Protein AF-A0A821CLG5-F1 (afdb_monomer_lite)

Foldseek 3Di:
DDDDPDPPPPPPDPPDDDDQCDDLCPPHNRPDDDDPPDPDDDDDDAAADPDPPHGDNARPSVRD

Structure (mmCIF, N/CA/C/O backbone):
data_AF-A0A821CLG5-F1
#
_entry.id   AF-A0A821CLG5-F1
#
loop_
_atom_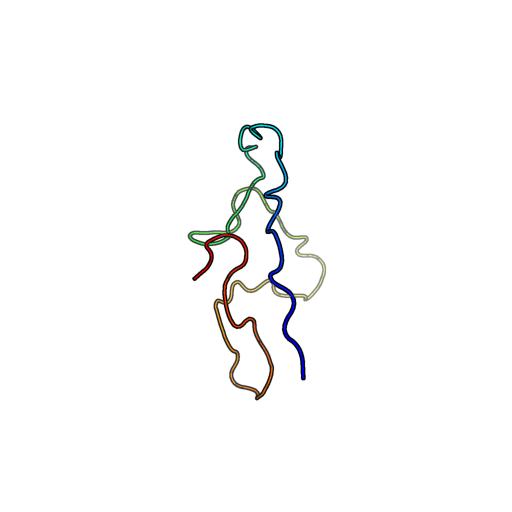site.group_PDB
_atom_site.id
_atom_site.type_symbol
_atom_site.label_atom_id
_atom_site.label_alt_id
_atom_site.label_comp_id
_atom_site.label_asym_id
_atom_site.label_entity_id
_atom_site.label_seq_id
_atom_site.pdbx_PDB_ins_code
_atom_site.Cartn_x
_atom_site.Cartn_y
_atom_site.Cartn_z
_atom_site.occupancy
_atom_site.B_iso_or_equiv
_atom_site.auth_seq_id
_atom_site.auth_comp_id
_atom_site.auth_asym_id
_atom_site.auth_atom_id
_atom_site.pdbx_PDB_model_num
ATOM 1 N N . MET A 1 1 ? -6.324 7.192 41.469 1.00 52.28 1 MET A N 1
ATOM 2 C CA . MET A 1 1 ? -5.826 7.758 40.198 1.00 52.28 1 MET A CA 1
ATOM 3 C C . MET A 1 1 ? -6.988 8.532 39.589 1.00 52.28 1 MET A C 1
ATOM 5 O O . MET A 1 1 ? -8.010 7.916 39.326 1.00 52.28 1 MET A O 1
ATOM 9 N N . LEU A 1 2 ? -6.911 9.861 39.519 1.00 42.03 2 LEU A N 1
ATOM 10 C CA . LEU A 1 2 ? -8.003 10.722 39.043 1.00 42.03 2 LEU A CA 1
ATOM 11 C C . LEU A 1 2 ? -7.933 10.790 37.504 1.00 42.03 2 LEU A C 1
ATOM 13 O O . LEU A 1 2 ? -6.907 11.224 36.987 1.00 42.03 2 LEU A O 1
ATOM 17 N N . THR A 1 3 ? -8.961 10.349 36.773 1.00 48.62 3 THR A N 1
ATOM 18 C CA . THR A 1 3 ? -8.976 10.435 35.299 1.00 48.62 3 THR A CA 1
ATOM 19 C C . THR A 1 3 ? -9.682 11.718 34.875 1.00 48.62 3 THR A C 1
ATOM 21 O O . THR A 1 3 ? -10.894 11.853 35.024 1.00 48.62 3 THR A O 1
ATOM 24 N N . THR A 1 4 ? -8.916 12.681 34.372 1.00 58.56 4 THR A N 1
ATOM 25 C CA . THR A 1 4 ? -9.428 13.912 33.761 1.00 58.56 4 THR A CA 1
ATOM 26 C C . THR A 1 4 ? -10.214 13.564 32.488 1.00 58.56 4 THR A C 1
ATOM 28 O O . THR A 1 4 ? -9.718 12.763 31.690 1.00 58.56 4 THR A O 1
ATOM 31 N N . PRO A 1 5 ? -11.404 14.141 32.236 1.00 53.78 5 PRO A N 1
ATOM 32 C CA . PRO A 1 5 ? -12.059 13.997 30.940 1.00 53.78 5 PRO A CA 1
ATOM 33 C C . PRO A 1 5 ? -11.212 14.716 29.885 1.00 53.78 5 PRO A C 1
ATOM 35 O O . PRO A 1 5 ? -11.071 15.937 29.919 1.00 53.78 5 PRO A O 1
ATOM 38 N N . GLN A 1 6 ? -10.609 13.964 28.963 1.00 51.34 6 GLN A N 1
ATOM 39 C CA . GLN A 1 6 ? -9.940 14.562 27.813 1.00 51.34 6 GLN A CA 1
ATOM 40 C C . GLN A 1 6 ? -11.003 15.083 26.847 1.00 51.34 6 GLN A C 1
ATOM 42 O O . GLN A 1 6 ? -11.732 14.314 26.221 1.00 51.34 6 GLN A O 1
ATOM 47 N N .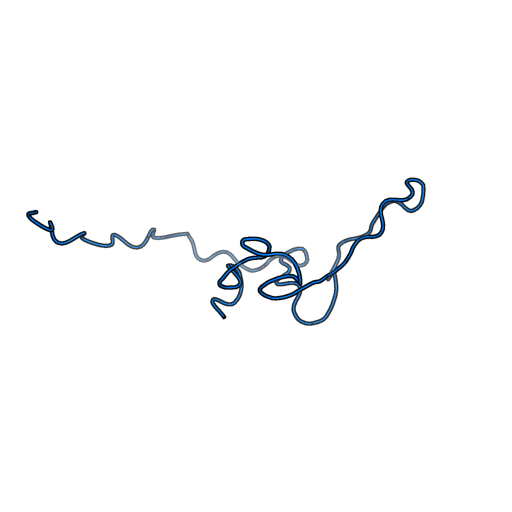 THR A 1 7 ? -11.099 16.403 26.726 1.00 49.03 7 THR A N 1
ATOM 48 C CA . THR A 1 7 ? -11.840 17.057 25.651 1.00 49.03 7 THR A CA 1
ATOM 49 C C . THR A 1 7 ? -11.087 16.785 24.350 1.00 49.03 7 THR A C 1
ATOM 51 O O . THR A 1 7 ? -10.065 17.407 24.074 1.00 49.03 7 THR A O 1
ATOM 54 N N . VAL A 1 8 ? -11.560 15.819 23.560 1.00 61.06 8 VAL A N 1
ATOM 55 C CA . VAL A 1 8 ? -11.021 15.535 22.224 1.00 61.06 8 VAL A CA 1
ATOM 56 C C . VAL A 1 8 ? -11.390 16.704 21.311 1.00 61.06 8 VAL A C 1
ATOM 58 O O . VAL A 1 8 ? -12.435 16.713 20.662 1.00 61.06 8 VAL A O 1
ATOM 61 N N . THR A 1 9 ? -10.548 17.735 21.269 1.00 45.56 9 THR A N 1
ATOM 62 C CA . THR A 1 9 ? -10.585 18.723 20.191 1.00 45.56 9 THR A CA 1
ATOM 63 C C . THR A 1 9 ? -10.129 18.023 18.920 1.00 45.56 9 THR A C 1
ATOM 65 O O . THR A 1 9 ? -8.933 17.843 18.696 1.00 45.56 9 THR A O 1
ATOM 68 N N . ARG A 1 10 ? -11.094 17.582 18.106 1.00 59.69 10 ARG A N 1
ATOM 69 C CA . ARG A 1 10 ? -10.840 17.078 16.755 1.00 59.69 10 ARG A CA 1
ATOM 70 C C . ARG A 1 10 ? -10.076 18.170 15.995 1.00 59.69 10 ARG A C 1
ATOM 72 O O . ARG A 1 10 ? -10.623 19.269 15.880 1.00 59.69 10 ARG A O 1
ATOM 79 N N . PRO A 1 11 ? -8.850 17.924 15.501 1.00 61.00 11 PRO A N 1
ATOM 80 C CA . PRO A 1 11 ? -8.194 18.891 14.639 1.00 61.00 11 PRO A CA 1
ATOM 81 C C . PRO A 1 11 ? -9.123 19.146 13.450 1.00 61.00 11 PRO A C 1
ATOM 83 O O . PRO A 1 11 ? -9.545 18.215 12.763 1.00 61.00 11 PRO A O 1
ATOM 86 N N . THR A 1 12 ? -9.510 20.403 13.238 1.00 51.97 12 THR A N 1
ATOM 87 C CA . THR A 1 12 ? -10.131 20.841 11.987 1.00 51.97 12 THR A CA 1
ATOM 88 C C . THR A 1 12 ? -9.043 20.858 10.927 1.00 51.97 12 THR A C 1
ATOM 90 O O . THR A 1 12 ? -8.515 21.909 10.568 1.00 51.97 12 THR A O 1
ATOM 93 N N . THR A 1 13 ? -8.657 19.665 10.483 1.00 63.09 13 THR A N 1
ATOM 94 C CA . THR A 1 13 ? -7.869 19.475 9.274 1.00 63.09 13 THR A CA 1
ATOM 95 C C . THR A 1 13 ? -8.674 20.092 8.129 1.00 63.09 13 THR A C 1
ATOM 97 O O . THR A 1 13 ? -9.886 19.848 8.059 1.00 63.09 13 THR A O 1
ATOM 100 N N . PRO A 1 14 ? -8.072 20.921 7.257 1.00 66.75 14 PRO A N 1
ATOM 101 C CA . PRO A 1 14 ? -8.755 21.348 6.041 1.00 66.75 14 PRO A CA 1
ATOM 102 C C . PRO A 1 14 ? -9.251 20.100 5.303 1.00 66.75 14 PRO A C 1
ATOM 104 O O . PRO A 1 14 ? -8.606 19.055 5.377 1.00 66.75 14 PRO A O 1
ATOM 107 N N . PHE A 1 15 ? -10.398 20.189 4.624 1.00 60.88 15 PHE A N 1
ATOM 108 C CA . PHE A 1 15 ? -10.855 19.125 3.729 1.00 60.88 15 PHE A CA 1
ATOM 109 C C . PHE A 1 15 ? -9.751 18.870 2.699 1.00 60.88 15 PHE A C 1
ATOM 111 O O . PHE A 1 15 ? -9.594 19.626 1.741 1.00 60.88 15 PHE A O 1
ATOM 118 N N . GLN A 1 16 ? -8.931 17.856 2.953 1.00 74.88 16 GLN A N 1
ATOM 119 C CA . GLN A 1 16 ? -7.814 17.509 2.100 1.00 74.88 16 GLN A CA 1
ATOM 120 C C . GLN A 1 16 ? -8.403 16.713 0.945 1.00 74.88 16 GLN A C 1
ATOM 122 O O . GLN A 1 16 ? -8.966 15.639 1.148 1.00 74.88 16 GLN A O 1
ATOM 127 N N . ILE A 1 17 ? -8.359 17.292 -0.254 1.00 82.88 17 ILE A N 1
ATOM 128 C CA . ILE A 1 17 ? -8.736 16.574 -1.468 1.00 82.88 17 ILE A CA 1
ATOM 129 C C . ILE A 1 17 ? -7.702 15.459 -1.634 1.00 82.88 17 ILE A C 1
ATOM 131 O O . ILE A 1 17 ? -6.511 15.789 -1.677 1.00 82.88 17 ILE A O 1
ATOM 135 N N . PRO A 1 18 ? -8.119 14.182 -1.705 1.00 86.81 18 PRO A N 1
ATOM 136 C CA . PRO A 1 18 ? -7.175 13.093 -1.838 1.00 86.81 18 PRO A CA 1
ATOM 137 C C . PRO A 1 18 ? -6.318 13.274 -3.086 1.00 86.81 18 PRO A C 1
ATOM 139 O O . PRO A 1 18 ? -6.833 13.554 -4.174 1.00 86.81 18 PRO A O 1
ATOM 142 N N . SER A 1 19 ? -5.007 13.148 -2.927 1.00 90.56 19 SER A N 1
ATOM 143 C CA . SER A 1 19 ? -4.088 13.144 -4.056 1.00 90.56 19 SER A CA 1
ATOM 144 C C . SER A 1 19 ? -4.075 11.768 -4.720 1.00 90.56 19 SER A C 1
ATOM 146 O O . SER A 1 19 ? -4.393 10.759 -4.096 1.00 90.56 19 SER A O 1
ATOM 148 N N . ILE A 1 20 ? -3.620 11.695 -5.974 1.00 90.00 20 ILE A N 1
ATOM 149 C CA . ILE A 1 20 ? -3.379 10.400 -6.634 1.00 90.00 20 ILE A CA 1
ATOM 150 C C . ILE A 1 20 ? -2.290 9.565 -5.935 1.00 90.00 20 ILE A C 1
ATOM 152 O O . ILE A 1 20 ? -2.134 8.391 -6.246 1.00 90.00 20 ILE A O 1
ATOM 156 N N . TYR A 1 21 ? -1.519 10.170 -5.029 1.00 92.06 21 TYR A N 1
ATOM 157 C CA . TYR A 1 21 ? -0.459 9.512 -4.269 1.00 92.06 21 TYR A CA 1
ATOM 158 C C . TYR A 1 21 ? -0.911 9.063 -2.876 1.00 92.06 21 TYR A C 1
ATOM 160 O O . TYR A 1 21 ? -0.155 8.360 -2.199 1.00 92.06 21 TYR A O 1
ATOM 168 N N . ASP A 1 22 ? -2.120 9.441 -2.451 1.00 92.38 22 ASP A N 1
ATOM 169 C CA . ASP A 1 22 ? -2.683 8.991 -1.185 1.00 92.38 22 ASP A CA 1
ATOM 170 C C . ASP A 1 22 ? -2.992 7.499 -1.306 1.00 92.38 22 ASP A C 1
ATOM 172 O O . ASP A 1 22 ? -3.673 7.062 -2.234 1.00 92.38 22 ASP A O 1
ATOM 176 N N . CYS A 1 23 ? -2.441 6.706 -0.390 1.00 93.12 23 CYS A N 1
ATOM 177 C CA . CYS A 1 23 ? -2.490 5.256 -0.471 1.00 93.12 23 CYS A CA 1
ATOM 178 C C . CYS A 1 23 ? -2.774 4.660 0.904 1.00 93.12 23 CYS A C 1
ATOM 180 O O . CYS A 1 23 ? -2.003 4.866 1.840 1.00 93.12 23 CYS A O 1
ATOM 182 N N . THR A 1 24 ? -3.879 3.923 1.014 1.00 93.88 24 THR A N 1
ATOM 183 C CA . THR A 1 24 ? -4.223 3.131 2.206 1.00 93.88 24 THR A CA 1
ATOM 184 C C . THR A 1 24 ? -3.518 1.780 2.214 1.00 93.88 24 THR A C 1
ATOM 186 O O . THR A 1 24 ? -3.447 1.129 3.243 1.00 93.88 24 THR A O 1
ATOM 189 N N . PHE A 1 25 ? -2.963 1.361 1.072 1.00 94.12 25 PHE A N 1
ATOM 190 C CA . PHE A 1 25 ? -2.363 0.043 0.894 1.00 94.12 25 PHE A CA 1
ATOM 191 C C . PHE A 1 25 ? -3.337 -1.100 1.212 1.00 94.12 25 PHE A C 1
ATOM 193 O O . PHE A 1 25 ? -2.904 -2.108 1.765 1.00 94.12 25 PHE A O 1
ATOM 200 N N . GLU A 1 26 ? -4.618 -0.972 0.852 1.00 93.94 26 GLU A N 1
ATOM 201 C CA . GLU A 1 26 ? -5.634 -2.034 1.002 1.00 93.94 26 GLU A CA 1
ATOM 202 C C . GLU A 1 26 ? -5.683 -2.961 -0.223 1.00 93.94 26 GLU A C 1
ATOM 204 O O . GLU A 1 26 ? -5.699 -4.186 -0.092 1.00 93.94 26 GLU A O 1
ATOM 209 N N . ASP A 1 27 ? -5.561 -2.398 -1.425 1.00 92.44 27 ASP A N 1
ATOM 210 C CA . ASP A 1 27 ? -5.580 -3.169 -2.671 1.00 92.44 27 ASP A CA 1
ATOM 211 C C . ASP A 1 27 ? -4.164 -3.440 -3.192 1.00 92.44 27 ASP A C 1
ATOM 213 O O . ASP A 1 27 ? -3.776 -4.589 -3.422 1.00 92.44 27 ASP A O 1
ATOM 217 N N . ASP A 1 28 ? -3.347 -2.394 -3.314 1.00 93.81 28 ASP A N 1
ATOM 218 C CA . ASP A 1 28 ? -2.019 -2.450 -3.922 1.00 93.81 28 ASP A CA 1
ATOM 219 C C . ASP A 1 28 ? -1.061 -1.391 -3.333 1.00 93.81 28 ASP A C 1
ATOM 221 O O . ASP A 1 28 ? -1.175 -0.997 -2.173 1.00 93.81 28 ASP A O 1
ATOM 225 N N . PHE A 1 29 ? -0.044 -0.995 -4.100 1.00 94.12 29 PHE A N 1
ATOM 226 C CA . PHE A 1 29 ? 0.901 0.061 -3.732 1.00 94.12 29 PHE A CA 1
ATOM 227 C C . PHE A 1 29 ? 0.532 1.430 -4.330 1.00 94.12 29 PHE A C 1
ATOM 229 O O . PHE A 1 29 ? 1.313 2.377 -4.237 1.00 94.12 29 PHE A O 1
ATOM 236 N N . CYS A 1 30 ? -0.645 1.564 -4.937 1.00 94.31 30 CYS A N 1
ATOM 237 C CA . CYS A 1 30 ? -1.105 2.763 -5.619 1.00 94.31 30 CYS A CA 1
ATOM 238 C C . CYS A 1 30 ? -0.071 3.249 -6.654 1.00 94.31 30 CYS A C 1
ATOM 240 O O . CYS A 1 30 ? 0.340 2.507 -7.544 1.00 94.31 30 CYS A O 1
ATOM 242 N N . GLN A 1 31 ? 0.384 4.499 -6.530 1.00 95.25 31 GLN A N 1
ATOM 243 C CA . GLN A 1 31 ? 1.411 5.092 -7.392 1.00 95.25 31 GLN A CA 1
ATOM 244 C C . GLN A 1 31 ? 2.844 4.886 -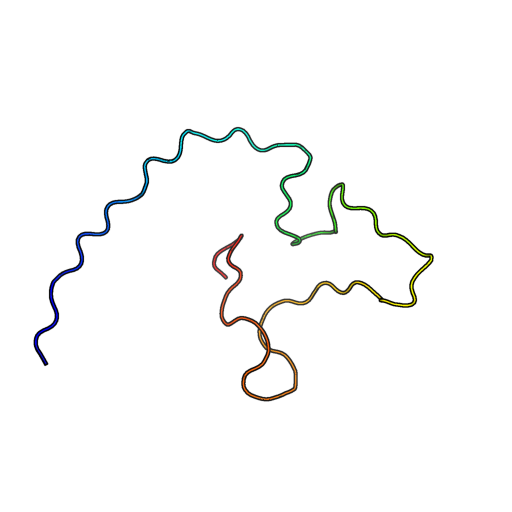6.865 1.00 95.25 31 GLN A C 1
ATOM 246 O O . GLN A 1 31 ? 3.791 5.438 -7.42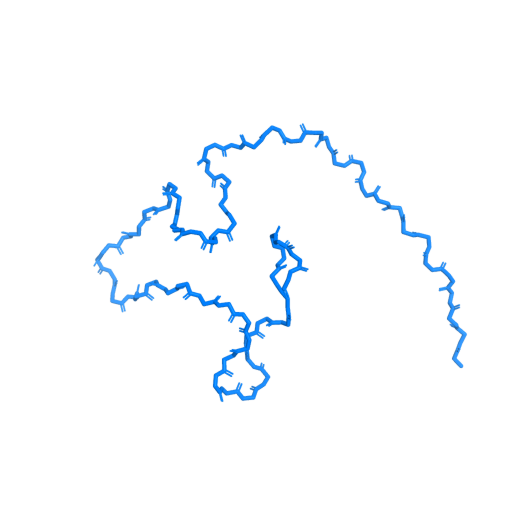6 1.00 95.25 31 GLN A O 1
ATOM 251 N N . TRP A 1 32 ? 3.033 4.133 -5.774 1.00 91.19 32 TRP A N 1
ATOM 252 C CA . TRP A 1 32 ? 4.359 3.915 -5.200 1.00 91.19 32 TRP A CA 1
ATOM 253 C C . TRP A 1 32 ? 5.146 2.903 -6.029 1.00 91.19 32 TRP A C 1
ATOM 255 O O . TRP A 1 32 ? 4.762 1.745 -6.181 1.00 91.19 32 TRP A O 1
ATOM 265 N N . THR A 1 33 ? 6.309 3.337 -6.508 1.00 90.19 33 THR A N 1
ATOM 266 C CA . THR A 1 33 ? 7.293 2.479 -7.174 1.00 90.19 33 THR A CA 1
ATOM 267 C C . THR A 1 33 ? 8.522 2.306 -6.297 1.00 90.19 33 THR A C 1
ATOM 269 O O . THR A 1 33 ? 8.969 3.254 -5.648 1.00 90.19 33 THR A O 1
ATOM 272 N N . PHE A 1 34 ? 9.115 1.117 -6.316 1.00 86.00 34 PHE A N 1
ATOM 273 C CA . PHE A 1 34 ? 10.287 0.805 -5.506 1.00 86.00 34 PHE A CA 1
ATOM 274 C C . PHE A 1 34 ? 11.522 0.612 -6.377 1.00 86.00 34 PHE A C 1
ATOM 276 O O . PHE A 1 34 ? 11.451 0.026 -7.456 1.00 86.00 34 PHE A O 1
ATOM 283 N N . LEU A 1 35 ? 12.663 1.093 -5.885 1.00 85.94 35 LEU A N 1
ATOM 284 C CA . LEU A 1 35 ? 13.950 0.836 -6.516 1.00 85.94 35 LEU A CA 1
ATOM 285 C C . LEU A 1 35 ? 14.275 -0.659 -6.403 1.00 85.94 35 LEU A C 1
ATOM 287 O O . LEU A 1 35 ? 14.238 -1.228 -5.311 1.00 85.94 35 LEU A O 1
ATOM 291 N N . THR A 1 36 ? 14.579 -1.288 -7.535 1.00 76.00 36 THR A N 1
ATOM 292 C CA . THR A 1 36 ? 14.882 -2.725 -7.640 1.00 76.00 36 THR A CA 1
ATOM 293 C C . THR A 1 36 ? 16.355 -3.052 -7.387 1.00 76.00 36 THR A C 1
ATOM 295 O O . THR A 1 36 ? 16.725 -4.219 -7.308 1.00 76.00 36 THR A O 1
ATOM 298 N N . ASP A 1 37 ? 17.204 -2.033 -7.245 1.00 75.62 37 ASP A N 1
ATOM 299 C CA . ASP A 1 37 ? 18.661 -2.142 -7.115 1.00 75.62 37 ASP A CA 1
ATOM 300 C C . ASP A 1 37 ? 19.137 -2.509 -5.697 1.00 75.62 37 ASP A C 1
ATOM 302 O O . ASP A 1 37 ? 20.321 -2.776 -5.481 1.00 75.62 37 ASP A O 1
ATOM 306 N N . ARG A 1 38 ? 18.226 -2.559 -4.720 1.00 68.38 38 ARG A N 1
ATOM 307 C CA . ARG A 1 38 ? 18.509 -2.992 -3.348 1.00 68.38 38 ARG A CA 1
ATOM 308 C C . ARG A 1 38 ? 17.675 -4.221 -3.026 1.00 68.38 38 ARG A C 1
ATOM 310 O O . ARG A 1 38 ? 16.469 -4.217 -3.237 1.00 68.38 38 ARG A O 1
ATOM 317 N N . ALA A 1 39 ? 18.307 -5.241 -2.446 1.00 70.38 39 ALA A N 1
ATOM 318 C CA . ALA A 1 39 ? 17.695 -6.512 -2.035 1.00 70.38 39 ALA A CA 1
ATOM 319 C C . ALA A 1 39 ? 16.690 -6.387 -0.860 1.00 70.38 39 ALA A C 1
ATOM 321 O O . ALA A 1 39 ? 16.589 -7.270 -0.013 1.00 70.38 39 ALA A O 1
ATOM 322 N N . LEU A 1 40 ? 15.975 -5.266 -0.763 1.00 74.75 40 LEU A N 1
ATOM 323 C CA . LEU A 1 40 ? 14.958 -5.006 0.243 1.00 74.75 40 LEU A CA 1
ATOM 324 C C . LEU A 1 40 ? 13.583 -5.226 -0.384 1.00 74.75 40 LEU A C 1
ATOM 326 O O . LEU A 1 40 ? 12.994 -4.303 -0.949 1.00 74.75 40 LEU A O 1
ATOM 330 N N . ASN A 1 41 ? 13.068 -6.447 -0.247 1.00 76.88 41 ASN A N 1
ATOM 331 C CA . ASN A 1 41 ? 11.710 -6.778 -0.6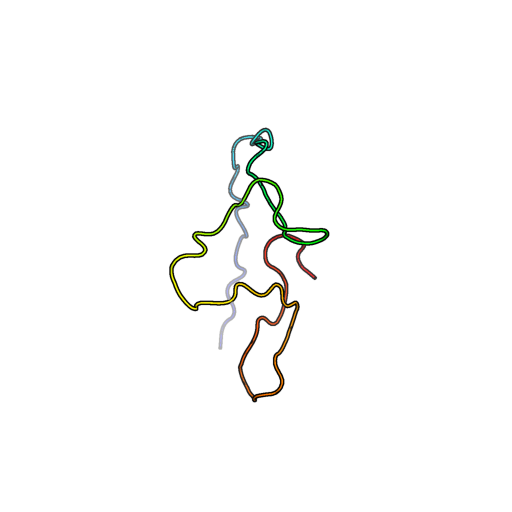63 1.00 76.88 41 ASN A CA 1
ATOM 332 C C . ASN A 1 41 ? 10.710 -5.944 0.143 1.00 76.88 41 ASN A C 1
ATOM 334 O O . ASN A 1 41 ? 10.725 -5.949 1.374 1.00 76.88 41 ASN A O 1
ATOM 338 N N . ARG A 1 42 ? 9.847 -5.207 -0.558 1.00 83.25 42 ARG A N 1
ATOM 339 C CA . ARG A 1 42 ? 8.734 -4.479 0.052 1.00 83.25 42 ARG A CA 1
ATOM 340 C C . ARG A 1 42 ? 7.567 -5.431 0.211 1.00 83.25 42 ARG A C 1
ATOM 342 O O . ARG A 1 42 ? 7.172 -6.094 -0.743 1.00 83.25 42 ARG A O 1
ATOM 349 N N . THR A 1 43 ? 7.030 -5.490 1.414 1.00 88.25 43 THR A N 1
ATOM 350 C CA . THR A 1 43 ? 5.899 -6.344 1.750 1.00 88.25 43 THR A CA 1
ATOM 351 C C . THR A 1 43 ? 4.762 -5.480 2.275 1.00 88.25 43 THR A C 1
ATOM 353 O O . THR A 1 43 ? 4.988 -4.525 3.017 1.00 88.25 43 THR A O 1
ATOM 356 N N . ARG A 1 44 ? 3.536 -5.811 1.865 1.00 91.62 44 ARG A N 1
ATOM 357 C CA . ARG A 1 44 ? 2.311 -5.357 2.527 1.00 91.62 44 ARG A CA 1
ATOM 358 C C . ARG A 1 44 ? 1.912 -6.418 3.538 1.00 91.62 44 ARG A C 1
ATOM 360 O O . ARG A 1 44 ? 1.915 -7.603 3.210 1.00 91.62 44 ARG A O 1
ATOM 367 N N . ASN A 1 45 ? 1.616 -5.992 4.756 1.00 91.19 45 ASN A N 1
ATOM 368 C CA . ASN A 1 45 ? 1.138 -6.854 5.825 1.00 91.19 45 ASN A CA 1
ATOM 369 C C . ASN A 1 45 ? 0.120 -6.080 6.659 1.00 91.19 45 ASN A C 1
ATOM 371 O O . ASN A 1 45 ? 0.303 -4.883 6.868 1.00 91.19 45 ASN A O 1
ATOM 375 N N . GLN A 1 46 ? -0.898 -6.774 7.160 1.00 91.50 46 GLN A N 1
ATOM 376 C CA . GLN A 1 46 ? -1.922 -6.206 8.029 1.00 91.50 46 GLN A CA 1
ATOM 377 C C . GLN A 1 46 ? -1.884 -6.913 9.385 1.00 91.50 46 GLN A C 1
ATOM 379 O O . GLN A 1 46 ? -1.760 -8.137 9.452 1.00 91.50 46 GLN A O 1
ATOM 384 N N . GLY A 1 47 ? -1.992 -6.137 10.463 1.00 91.69 47 GLY A N 1
ATOM 385 C CA . GLY A 1 47 ? -2.056 -6.654 11.828 1.00 91.69 47 GLY A CA 1
ATOM 386 C C . GLY A 1 47 ? -0.746 -7.248 12.365 1.00 91.69 47 GLY A C 1
ATOM 387 O O . GLY A 1 47 ? 0.355 -6.978 11.872 1.00 91.69 47 GLY A O 1
ATOM 388 N N . ALA A 1 48 ? -0.884 -8.043 13.427 1.00 93.00 48 ALA A N 1
ATOM 389 C CA . ALA A 1 48 ? 0.227 -8.653 14.150 1.00 93.00 48 ALA A CA 1
ATOM 390 C C . ALA A 1 48 ? 1.064 -9.595 13.268 1.00 93.00 48 ALA A C 1
ATOM 392 O O . ALA A 1 48 ? 0.555 -10.272 12.374 1.00 93.00 48 ALA A O 1
ATOM 393 N N . THR A 1 49 ? 2.360 -9.677 13.558 1.00 92.44 49 THR A N 1
ATOM 394 C CA . THR A 1 49 ? 3.265 -10.657 12.944 1.00 92.44 49 THR A CA 1
ATOM 395 C C . THR A 1 49 ? 3.431 -11.899 13.824 1.00 92.44 49 THR A C 1
ATOM 397 O O . THR A 1 49 ? 2.902 -11.980 14.929 1.00 92.44 49 THR A O 1
ATOM 400 N N . SER A 1 50 ? 4.146 -12.914 13.327 1.00 92.56 50 SER A N 1
ATOM 401 C CA . SER A 1 50 ? 4.309 -14.204 14.019 1.00 92.56 50 SER A CA 1
ATOM 402 C C . SER A 1 50 ? 5.100 -14.123 15.328 1.00 92.56 50 SER A C 1
ATOM 404 O O . SER A 1 50 ? 4.997 -15.018 16.166 1.00 92.56 50 SER A O 1
ATOM 406 N N . THR A 1 51 ? 5.902 -13.073 15.504 1.00 94.62 51 THR A N 1
ATOM 407 C CA . THR A 1 51 ? 6.650 -12.806 16.732 1.00 94.62 51 THR A CA 1
ATOM 408 C C . THR A 1 51 ? 5.838 -11.951 17.701 1.00 94.62 51 THR A C 1
ATOM 410 O O . THR A 1 51 ? 5.086 -11.062 17.302 1.00 94.62 51 THR A O 1
ATOM 413 N N . ALA A 1 52 ? 5.997 -12.211 18.998 1.00 93.31 52 ALA A N 1
ATOM 414 C CA . ALA A 1 52 ? 5.316 -11.440 20.033 1.00 93.31 52 ALA A CA 1
ATOM 415 C C . ALA A 1 52 ? 5.657 -9.945 19.924 1.00 93.31 52 ALA A C 1
ATOM 417 O O . ALA A 1 52 ? 6.780 -9.592 19.569 1.00 93.31 52 ALA A O 1
ATOM 418 N N . GLU A 1 53 ? 4.675 -9.092 20.231 1.00 89.75 53 GLU A N 1
ATOM 419 C CA . GLU A 1 53 ? 4.843 -7.631 20.319 1.00 89.75 53 GLU A CA 1
ATOM 420 C C . GLU A 1 53 ? 5.349 -6.969 19.023 1.00 89.75 53 GLU A C 1
ATOM 422 O O . GLU A 1 53 ? 5.954 -5.899 19.045 1.00 89.75 53 GLU A O 1
ATOM 427 N N . THR A 1 54 ? 5.089 -7.595 17.871 1.00 94.25 54 THR A N 1
ATOM 428 C CA . THR A 1 54 ? 5.455 -7.061 16.555 1.00 94.25 54 THR A CA 1
ATOM 429 C C . THR A 1 54 ? 4.237 -6.988 15.635 1.00 94.25 54 THR A C 1
ATOM 431 O O . THR A 1 54 ? 3.360 -7.852 15.671 1.00 94.25 54 THR A O 1
ATOM 434 N N . GLY A 1 55 ? 4.192 -5.940 14.810 1.00 90.56 55 GLY A N 1
ATOM 435 C CA . GLY A 1 55 ? 3.038 -5.591 13.978 1.00 90.56 55 GLY A CA 1
ATOM 436 C C . GLY A 1 55 ? 2.041 -4.655 14.688 1.00 90.56 55 GLY A C 1
ATOM 437 O O . GLY A 1 55 ? 2.017 -4.592 15.919 1.00 90.56 55 GLY A O 1
ATOM 438 N N . PRO A 1 56 ? 1.257 -3.867 13.931 1.00 92.75 56 PRO A N 1
ATOM 439 C CA . PRO A 1 56 ? 0.292 -2.925 14.495 1.00 92.75 56 PRO A CA 1
ATOM 440 C C . PRO A 1 56 ? -0.950 -3.626 15.068 1.00 92.75 56 PRO A C 1
ATOM 442 O O . PRO A 1 56 ? -1.358 -4.685 14.595 1.00 92.75 56 PRO A O 1
ATOM 445 N N . GLN A 1 57 ? -1.581 -2.994 16.064 1.00 90.56 57 GLN A N 1
ATOM 446 C CA . GLN A 1 57 ? -2.871 -3.440 16.612 1.00 90.56 57 GLN A CA 1
ATOM 447 C C . GLN A 1 57 ? -4.055 -3.059 15.709 1.00 90.56 57 GLN A C 1
ATOM 449 O O . GLN A 1 57 ? -5.063 -3.755 15.713 1.00 90.56 57 GLN A O 1
ATOM 454 N N . PHE A 1 58 ? -3.936 -1.952 14.978 1.00 90.88 58 PHE A N 1
ATOM 455 C CA . PHE A 1 58 ? -4.925 -1.459 14.025 1.00 90.88 58 PHE A CA 1
ATOM 456 C C . PHE A 1 58 ? -4.208 -0.696 12.912 1.00 90.88 58 PHE A C 1
ATOM 458 O O . PHE A 1 58 ? -3.143 -0.107 13.132 1.00 90.88 58 PHE A O 1
ATOM 465 N N . ASP A 1 59 ? -4.798 -0.692 11.730 1.00 91.00 59 ASP A N 1
ATOM 466 C CA . ASP A 1 59 ? -4.366 0.121 10.608 1.00 91.00 59 ASP A CA 1
ATOM 467 C C . ASP A 1 59 ? -4.729 1.593 10.855 1.00 91.00 59 ASP A C 1
ATOM 469 O O . ASP A 1 59 ? -5.866 1.927 11.175 1.00 91.00 59 ASP A O 1
ATOM 473 N N . VAL A 1 60 ? -3.772 2.511 10.732 1.00 88.50 60 VAL A N 1
ATOM 474 C CA . VAL A 1 60 ? -4.016 3.947 10.972 1.00 88.50 60 VAL A CA 1
ATOM 475 C C . VAL A 1 60 ? -4.717 4.649 9.803 1.00 88.50 60 VAL A C 1
ATOM 477 O O . VAL A 1 60 ? -5.168 5.779 9.963 1.00 88.50 60 VAL A O 1
ATOM 480 N N . THR A 1 61 ? -4.795 4.016 8.632 1.00 88.94 61 THR A N 1
ATOM 481 C CA . THR A 1 61 ? -5.451 4.556 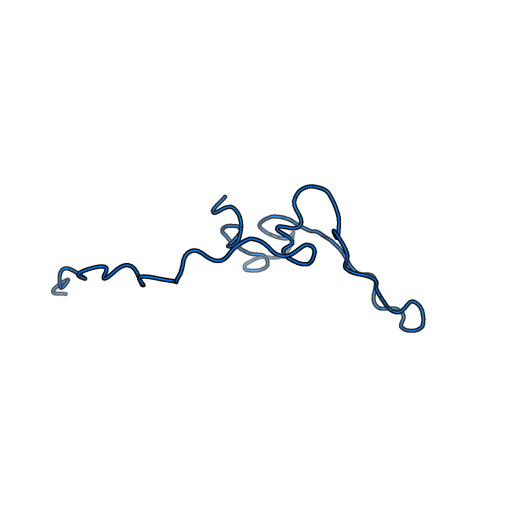7.434 1.00 88.94 61 THR A CA 1
ATOM 482 C C . THR A 1 61 ? -6.928 4.176 7.373 1.00 88.94 61 THR A C 1
ATOM 484 O O . THR A 1 61 ? -7.755 5.010 7.005 1.00 88.94 61 THR A O 1
ATOM 487 N N . THR A 1 62 ? -7.269 2.955 7.796 1.00 89.88 62 THR A N 1
ATOM 488 C CA . THR A 1 62 ? -8.641 2.420 7.785 1.00 89.88 62 THR A CA 1
ATOM 489 C C . THR A 1 62 ? -9.251 2.244 9.177 1.00 89.88 62 THR A C 1
ATOM 491 O O . THR A 1 62 ? -10.468 2.107 9.293 1.00 89.88 62 THR A O 1
ATOM 494 N N . HIS A 1 63 ? -8.445 2.340 10.241 1.00 85.38 63 HIS A N 1
ATOM 495 C CA . HIS A 1 63 ? -8.849 2.136 11.639 1.00 85.38 63 HIS A CA 1
ATOM 496 C C . HIS A 1 63 ? -9.450 0.742 11.903 1.00 85.38 63 HIS A C 1
ATOM 498 O O . HIS A 1 63 ? -10.394 0.608 12.686 1.00 85.38 63 HIS A O 1
ATOM 504 N N . THR A 1 64 ? -8.886 -0.288 11.263 1.00 78.81 64 THR A N 1
ATOM 505 C CA . THR A 1 64 ? -9.233 -1.714 11.435 1.00 78.81 64 THR A CA 1
ATOM 506 C C . THR A 1 64 ? -8.034 -2.515 11.900 1.00 78.81 64 THR A C 1
ATOM 508 O O . THR A 1 64 ? -8.180 -3.296 12.859 1.00 78.81 64 THR A O 1
#

Sequence (64 aa):
MLTTPQTVTRPTTPFQIPSIYDCTFEDDFCQWTFLTDRALNRTRNQGATSTAETGPQFDVTTHT

pLDDT: mean 80.47, std 15.64, range [42.03, 95.25]

Organism: NCBI:txid392032

Secondary structure (DSSP, 8-state):
----------------PPPTT----SSS-TT----TTSS-------S--SSTT-S-SS-TTT--

Radius of gyration: 17.57 Å; chains: 1; bounding box: 31×36×48 Å